Protein AF-A0A552ERA1-F1 (afdb_monomer_lite)

Sequence (92 aa):
MFATDKYLELLKQYPPRPIHNEEDLEMMQEVINRLLDKPQLTVEEREYLNVLGSLIYEYEKNQEPIPDIYGIELLKFILEERNLQKQDLLST

Foldseek 3Di:
DPDDPVLVVLCVVPPDDADDDVVSVVVLVVSLVVQVPDPDHDPSSVVVNVVSVVSNCVVCVPPDPPPPDDDPRVVVVVCVVVVHDPVVPDDD

Structure (mmCIF, N/CA/C/O backbone):
data_AF-A0A552ERA1-F1
#
_entry.id   AF-A0A552ERA1-F1
#
loop_
_atom_site.group_PDB
_atom_site.id
_atom_site.type_symbol
_atom_site.label_atom_id
_atom_site.label_alt_id
_atom_site.label_comp_id
_atom_site.label_asym_id
_atom_site.label_entity_id
_atom_site.label_seq_id
_atom_site.pdbx_PDB_ins_code
_atom_site.Cartn_x
_atom_site.Cartn_y
_atom_site.Cartn_z
_atom_site.occupancy
_atom_site.B_iso_or_equiv
_atom_site.auth_seq_id
_atom_site.auth_comp_id
_atom_site.auth_asym_id
_atom_site.auth_atom_id
_atom_site.pdbx_PDB_model_num
ATOM 1 N N . MET A 1 1 ? 4.798 5.858 -25.758 1.00 51.78 1 MET A N 1
ATOM 2 C CA . MET A 1 1 ? 4.867 4.431 -26.141 1.00 51.78 1 MET A CA 1
ATOM 3 C C . MET A 1 1 ? 4.446 3.666 -24.896 1.00 51.78 1 MET A C 1
ATOM 5 O O . MET A 1 1 ? 5.050 3.905 -23.866 1.00 51.78 1 MET A O 1
ATOM 9 N N . PHE A 1 2 ? 3.331 2.931 -24.931 1.00 61.16 2 PHE A N 1
ATOM 10 C CA . PHE A 1 2 ? 2.589 2.547 -23.714 1.00 61.16 2 PHE A CA 1
ATOM 11 C C . PHE A 1 2 ? 3.144 1.338 -22.944 1.00 61.16 2 PHE A C 1
ATOM 13 O O . PHE A 1 2 ? 2.638 1.050 -21.868 1.00 61.16 2 PHE A O 1
ATOM 20 N N . ALA A 1 3 ? 4.155 0.627 -23.453 1.00 61.41 3 ALA A N 1
ATOM 21 C CA . ALA A 1 3 ? 4.726 -0.498 -22.719 1.00 61.41 3 ALA A CA 1
ATOM 22 C C . ALA A 1 3 ? 6.183 -0.770 -23.116 1.00 61.41 3 ALA A C 1
ATOM 24 O O . ALA A 1 3 ? 6.461 -1.102 -24.268 1.00 61.41 3 ALA A O 1
ATOM 25 N N . THR A 1 4 ? 7.095 -0.638 -22.153 1.00 78.81 4 THR A N 1
ATOM 26 C CA . THR A 1 4 ? 8.446 -1.217 -22.201 1.00 78.81 4 THR A CA 1
ATOM 27 C C . THR A 1 4 ? 8.351 -2.714 -21.882 1.00 78.81 4 THR A C 1
ATOM 29 O O . THR A 1 4 ? 7.478 -3.115 -21.109 1.00 78.81 4 THR A O 1
ATOM 32 N N . ASP A 1 5 ? 9.258 -3.551 -22.397 1.00 83.12 5 ASP A N 1
ATOM 33 C CA . ASP A 1 5 ? 9.277 -4.998 -22.105 1.00 83.12 5 ASP A CA 1
ATOM 34 C C . ASP A 1 5 ? 9.256 -5.294 -20.597 1.00 83.12 5 ASP A C 1
ATOM 36 O O . ASP A 1 5 ? 8.506 -6.153 -20.137 1.00 83.12 5 ASP A O 1
ATOM 40 N N . LYS A 1 6 ? 9.977 -4.488 -19.807 1.00 82.38 6 LYS A N 1
ATOM 41 C CA . LYS A 1 6 ? 10.008 -4.595 -18.344 1.00 82.38 6 LYS A CA 1
ATOM 42 C C . LYS A 1 6 ? 8.638 -4.359 -17.689 1.00 82.38 6 LYS A C 1
ATOM 44 O O . LYS A 1 6 ? 8.295 -5.025 -16.718 1.00 82.38 6 LYS A O 1
ATOM 49 N N . TYR A 1 7 ? 7.835 -3.438 -18.221 1.00 83.88 7 TYR A N 1
ATOM 50 C CA . TYR A 1 7 ? 6.478 -3.194 -17.723 1.00 83.88 7 TYR A CA 1
ATOM 51 C C . TYR A 1 7 ? 5.544 -4.364 -18.063 1.00 83.88 7 TYR A C 1
ATOM 53 O O . TYR A 1 7 ? 4.747 -4.795 -17.233 1.00 83.88 7 TYR A O 1
ATOM 61 N N . LEU A 1 8 ? 5.682 -4.943 -19.261 1.00 86.75 8 LEU A N 1
ATOM 62 C CA . LEU A 1 8 ? 4.920 -6.133 -19.651 1.00 86.75 8 LEU A CA 1
ATOM 63 C C . LEU A 1 8 ? 5.282 -7.357 -18.806 1.00 86.75 8 LEU A C 1
ATOM 65 O O . LEU A 1 8 ? 4.408 -8.168 -18.512 1.00 86.75 8 LEU A O 1
ATOM 69 N N . GLU A 1 9 ? 6.546 -7.507 -18.413 1.00 87.38 9 GLU A N 1
ATOM 70 C CA . GLU A 1 9 ? 6.966 -8.557 -17.482 1.00 87.38 9 GLU A CA 1
ATOM 71 C C . GLU A 1 9 ? 6.297 -8.404 -16.114 1.00 87.38 9 GLU A C 1
ATOM 73 O O . GLU A 1 9 ? 5.787 -9.393 -15.586 1.00 87.38 9 GLU A O 1
ATOM 78 N N . LEU A 1 10 ? 6.206 -7.177 -15.585 1.00 86.06 10 LEU A N 1
ATOM 79 C CA . LEU A 1 10 ? 5.496 -6.901 -14.330 1.00 86.06 10 LEU A CA 1
ATOM 80 C C . LEU A 1 10 ? 4.018 -7.296 -14.423 1.00 86.06 10 LEU A C 1
ATOM 82 O O . LEU A 1 10 ? 3.531 -8.015 -13.555 1.00 86.06 10 LEU A O 1
ATOM 86 N N . LEU A 1 11 ? 3.334 -6.914 -15.507 1.00 86.88 11 LEU A N 1
ATOM 87 C CA . LEU A 1 11 ? 1.927 -7.268 -15.731 1.00 86.88 11 LEU A CA 1
ATOM 88 C C . LEU A 1 11 ? 1.696 -8.777 -15.889 1.00 86.88 11 LEU A C 1
ATOM 90 O O . LEU A 1 11 ? 0.643 -9.285 -15.511 1.00 86.88 11 LEU A O 1
ATOM 94 N N . LYS A 1 12 ? 2.654 -9.507 -16.472 1.00 86.88 12 LYS A N 1
ATOM 95 C CA . LYS A 1 12 ? 2.573 -10.972 -16.591 1.00 86.88 12 LYS A CA 1
ATOM 96 C C . LYS A 1 12 ? 2.803 -11.659 -15.253 1.00 86.88 12 LYS A C 1
ATOM 98 O O . LYS A 1 12 ? 2.164 -12.671 -14.979 1.00 86.88 12 LYS A O 1
ATOM 103 N N . GLN A 1 13 ? 3.735 -11.142 -14.457 1.00 85.75 13 GLN A N 1
ATOM 104 C CA . GLN A 1 13 ? 4.088 -11.721 -13.167 1.00 85.75 13 GLN A CA 1
ATOM 105 C C . GLN A 1 13 ? 3.000 -11.463 -12.123 1.00 85.75 13 GLN A C 1
ATOM 107 O O . GLN A 1 13 ? 2.649 -12.363 -11.363 1.00 85.75 13 GLN A O 1
ATOM 112 N N . TYR A 1 14 ? 2.446 -10.254 -12.128 1.00 83.31 14 TYR A N 1
ATOM 113 C CA . TYR A 1 14 ? 1.397 -9.814 -11.225 1.00 83.31 14 TYR A CA 1
ATOM 114 C C . TYR A 1 14 ? 0.324 -9.110 -12.058 1.00 83.31 14 TYR A C 1
ATOM 116 O O . TYR A 1 14 ? 0.433 -7.923 -12.333 1.00 83.31 14 TYR A O 1
ATOM 124 N N . PRO A 1 15 ? -0.700 -9.822 -12.540 1.00 85.44 15 PRO A N 1
ATOM 125 C CA . PRO A 1 15 ? -1.776 -9.174 -13.272 1.00 85.44 15 PRO A CA 1
ATOM 126 C C . PRO A 1 15 ? -2.624 -8.339 -12.297 1.00 85.44 15 PRO A C 1
ATOM 128 O O . PRO A 1 15 ? -3.201 -8.921 -11.375 1.00 85.44 15 PRO A O 1
ATOM 131 N N . PRO A 1 16 ? -2.739 -7.010 -12.482 1.00 85.75 16 PRO A N 1
ATOM 132 C CA . PRO A 1 16 ? -3.576 -6.181 -11.625 1.00 85.75 16 PRO A CA 1
ATOM 133 C C . PRO A 1 16 ? -5.041 -6.598 -11.775 1.00 85.75 16 PRO A C 1
ATOM 135 O O . PRO A 1 16 ? -5.558 -6.712 -12.890 1.00 85.75 16 PRO A O 1
ATOM 138 N N . ARG A 1 17 ? -5.708 -6.845 -10.649 1.00 86.94 17 ARG A N 1
ATOM 139 C CA . ARG A 1 17 ? -7.130 -7.198 -10.576 1.00 86.94 17 ARG A CA 1
ATOM 140 C C . ARG A 1 17 ? -7.808 -6.346 -9.504 1.00 86.94 17 ARG A C 1
ATOM 142 O O . ARG A 1 17 ? -7.130 -5.973 -8.547 1.00 86.94 17 ARG A O 1
ATOM 149 N N . PRO A 1 18 ? -9.107 -6.037 -9.651 1.00 88.56 18 PRO A N 1
ATOM 150 C CA . PRO A 1 18 ? -9.874 -5.424 -8.575 1.00 88.56 18 PRO A CA 1
ATOM 151 C C . PRO A 1 18 ? -9.784 -6.266 -7.300 1.00 88.56 18 PRO A C 1
ATOM 153 O O . PRO A 1 18 ? -9.785 -7.494 -7.373 1.00 88.56 18 PRO A O 1
ATOM 156 N N . ILE A 1 19 ? -9.703 -5.595 -6.157 1.00 91.81 19 ILE A N 1
ATOM 157 C CA . ILE A 1 19 ? -9.664 -6.227 -4.838 1.00 91.81 19 ILE A CA 1
ATOM 158 C C . ILE A 1 19 ? -11.109 -6.397 -4.367 1.00 91.81 19 ILE A C 1
ATOM 160 O O . ILE A 1 19 ? -11.875 -5.429 -4.366 1.00 91.81 19 ILE A O 1
ATOM 164 N N . HIS A 1 20 ? -11.497 -7.613 -3.985 1.00 89.19 20 HIS A N 1
ATOM 165 C CA . HIS A 1 20 ? -12.859 -7.904 -3.529 1.00 89.19 20 HIS A CA 1
ATOM 166 C C . HIS A 1 20 ? -12.944 -8.263 -2.047 1.00 89.19 20 HIS A C 1
ATOM 168 O O . HIS A 1 20 ? -14.016 -8.141 -1.454 1.00 89.19 20 HIS A O 1
ATOM 174 N N . ASN A 1 21 ? -11.841 -8.710 -1.457 1.00 88.38 21 ASN A N 1
ATOM 175 C CA . ASN A 1 21 ? -11.766 -9.156 -0.074 1.00 88.38 21 ASN A CA 1
ATOM 176 C C . ASN A 1 21 ? -10.393 -8.819 0.535 1.00 88.38 21 ASN A C 1
ATOM 178 O O . ASN A 1 21 ? -9.507 -8.280 -0.128 1.00 88.38 21 ASN A O 1
ATOM 182 N N . GLU A 1 22 ? -10.236 -9.134 1.817 1.00 88.00 22 GLU A N 1
ATOM 183 C CA . GLU A 1 22 ? -9.001 -8.881 2.559 1.00 88.00 22 GLU A CA 1
ATOM 184 C C . GLU A 1 22 ? -7.829 -9.749 2.074 1.00 88.00 22 GLU A C 1
ATOM 186 O O . GLU A 1 22 ? -6.709 -9.260 1.989 1.00 88.00 22 GLU A O 1
ATOM 191 N N . GLU A 1 23 ? -8.083 -10.985 1.634 1.00 90.25 23 GLU A N 1
ATOM 192 C CA . GLU A 1 23 ? -7.053 -11.872 1.066 1.00 90.25 23 GLU A CA 1
ATOM 193 C C . GLU A 1 23 ? -6.442 -11.283 -0.224 1.00 90.25 23 GLU A C 1
ATOM 195 O O . GLU A 1 23 ? -5.226 -11.304 -0.423 1.00 90.25 23 GLU A O 1
ATOM 200 N N . ASP A 1 24 ? -7.271 -10.701 -1.096 1.00 90.12 24 ASP A N 1
ATOM 201 C CA . ASP A 1 24 ? -6.850 -9.993 -2.308 1.00 90.12 24 ASP A CA 1
ATOM 202 C C . ASP A 1 24 ? -5.997 -8.763 -1.964 1.00 90.12 24 ASP A C 1
ATOM 204 O O . ASP A 1 24 ? -5.008 -8.473 -2.649 1.00 90.12 24 ASP A O 1
ATOM 208 N N . LEU A 1 25 ? -6.371 -8.046 -0.897 1.00 91.06 25 LEU A N 1
ATOM 209 C CA . LEU A 1 25 ? -5.637 -6.885 -0.405 1.00 91.06 25 LEU A CA 1
ATOM 210 C C . LEU A 1 25 ? -4.260 -7.303 0.121 1.00 91.06 25 LEU A C 1
ATOM 212 O O . LEU A 1 25 ? -3.258 -6.716 -0.291 1.00 91.06 25 LEU A O 1
ATOM 216 N N . GLU A 1 26 ? -4.193 -8.330 0.968 1.00 91.50 26 GLU A N 1
ATOM 217 C CA . GLU A 1 26 ? -2.942 -8.875 1.506 1.00 91.50 26 GLU A CA 1
ATOM 218 C C . GLU A 1 26 ? -1.996 -9.308 0.380 1.00 91.50 26 GLU A C 1
ATOM 220 O O . GLU A 1 26 ? -0.841 -8.875 0.332 1.00 91.50 26 GLU A O 1
ATOM 225 N N . MET A 1 27 ? -2.496 -10.072 -0.598 1.00 90.62 27 MET A N 1
ATOM 226 C CA . MET A 1 27 ? -1.704 -10.487 -1.761 1.00 90.62 27 MET A CA 1
ATOM 227 C C . MET A 1 27 ? -1.143 -9.288 -2.535 1.00 90.62 27 MET A C 1
ATOM 229 O O . MET A 1 27 ? 0.016 -9.305 -2.965 1.00 90.62 27 MET A O 1
ATOM 233 N N . MET A 1 28 ? -1.938 -8.233 -2.731 1.00 92.25 28 MET A N 1
ATOM 234 C CA . MET A 1 28 ? -1.482 -7.035 -3.435 1.00 92.25 28 MET A CA 1
ATOM 235 C C . MET A 1 28 ? -0.442 -6.254 -2.624 1.00 92.25 28 MET A C 1
ATOM 237 O O . MET A 1 28 ? 0.562 -5.806 -3.188 1.00 92.25 28 MET A O 1
ATOM 241 N N . GLN A 1 29 ? -0.627 -6.140 -1.308 1.00 92.38 29 GLN A N 1
ATOM 242 C CA . GLN A 1 29 ? 0.344 -5.520 -0.406 1.00 92.38 29 GLN A CA 1
ATOM 243 C C . GLN A 1 29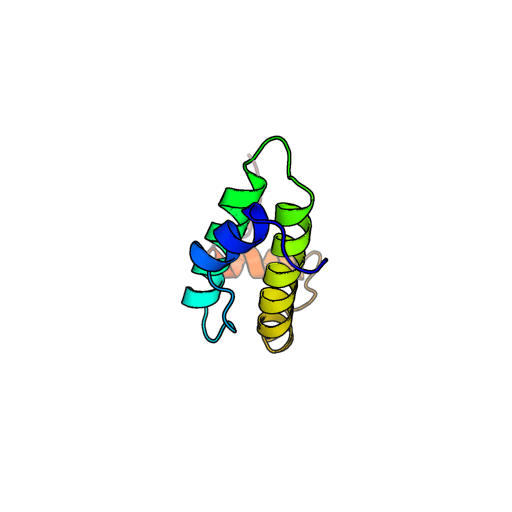 ? 1.682 -6.272 -0.414 1.00 92.38 29 GLN A C 1
ATOM 245 O O . GLN A 1 29 ? 2.736 -5.642 -0.490 1.00 92.38 29 GLN A O 1
ATOM 250 N N . GLU A 1 30 ? 1.678 -7.606 -0.450 1.00 92.56 30 GLU A N 1
ATOM 251 C CA . GLU A 1 30 ? 2.905 -8.401 -0.589 1.00 92.56 30 GLU A CA 1
ATOM 252 C C . GLU A 1 30 ? 3.643 -8.140 -1.910 1.00 92.56 30 GLU A C 1
ATOM 254 O O . GLU A 1 30 ? 4.877 -8.153 -1.962 1.00 92.56 30 GLU A O 1
ATOM 259 N N . VAL A 1 31 ? 2.919 -7.929 -3.012 1.00 91.50 31 VAL A N 1
ATOM 260 C CA . VAL A 1 31 ? 3.531 -7.550 -4.297 1.00 91.50 31 VAL A CA 1
ATOM 261 C C . VAL A 1 31 ? 4.181 -6.173 -4.192 1.00 91.50 31 VAL A C 1
ATOM 263 O O . VAL A 1 31 ? 5.329 -6.013 -4.611 1.00 91.50 3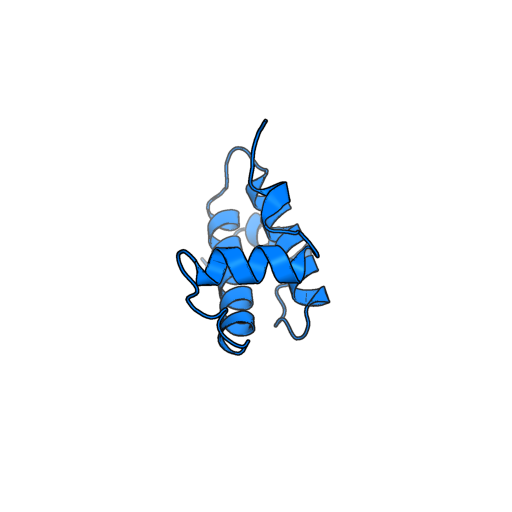1 VAL A O 1
ATOM 266 N N . ILE A 1 32 ? 3.484 -5.197 -3.607 1.00 92.69 32 ILE A N 1
ATOM 267 C CA . ILE A 1 32 ? 4.009 -3.844 -3.394 1.00 92.69 32 ILE A CA 1
ATOM 268 C C . ILE A 1 32 ? 5.263 -3.884 -2.517 1.00 92.69 32 ILE A C 1
ATOM 270 O O . ILE A 1 32 ? 6.286 -3.330 -2.915 1.00 92.69 32 ILE A O 1
ATOM 274 N N . ASN A 1 33 ? 5.230 -4.595 -1.388 1.00 93.06 33 ASN A N 1
ATOM 275 C CA . ASN A 1 33 ? 6.370 -4.722 -0.476 1.00 93.06 33 ASN A CA 1
ATOM 276 C C . ASN A 1 33 ? 7.602 -5.289 -1.195 1.00 93.06 33 ASN A C 1
ATOM 278 O O . ASN A 1 33 ? 8.668 -4.681 -1.166 1.00 93.06 33 ASN A O 1
ATOM 282 N N . ARG A 1 34 ? 7.437 -6.370 -1.970 1.00 90.50 34 ARG A N 1
ATOM 283 C CA . ARG A 1 34 ? 8.530 -6.955 -2.770 1.00 90.50 34 ARG A CA 1
ATOM 284 C C . ARG A 1 34 ? 9.108 -5.999 -3.813 1.00 90.50 34 ARG A C 1
ATOM 286 O O . ARG A 1 34 ? 10.284 -6.104 -4.164 1.00 90.50 34 ARG A O 1
ATOM 293 N N . LEU A 1 35 ? 8.288 -5.110 -4.371 1.00 89.19 35 LEU A N 1
ATOM 294 C CA . LEU A 1 35 ? 8.761 -4.089 -5.305 1.00 89.19 35 LEU A CA 1
ATOM 295 C C . LEU A 1 35 ? 9.529 -2.984 -4.571 1.00 89.19 35 LEU A C 1
ATOM 297 O O . LEU A 1 35 ? 10.570 -2.558 -5.068 1.00 89.19 35 LEU A O 1
ATOM 301 N N . LEU A 1 36 ? 9.049 -2.561 -3.399 1.00 90.38 36 LEU A N 1
ATOM 302 C CA . LEU A 1 36 ? 9.645 -1.507 -2.573 1.00 90.38 36 LEU A CA 1
ATOM 303 C C . LEU A 1 36 ? 10.924 -1.934 -1.842 1.00 90.38 36 LEU A C 1
ATOM 305 O O . LEU A 1 36 ? 11.765 -1.081 -1.573 1.00 90.38 36 LEU A O 1
ATOM 309 N N . ASP A 1 37 ? 11.125 -3.231 -1.603 1.00 92.44 37 ASP A N 1
ATOM 310 C CA . ASP A 1 37 ? 12.367 -3.777 -1.033 1.00 92.44 37 ASP A CA 1
ATOM 311 C C . ASP A 1 37 ? 13.596 -3.567 -1.940 1.00 92.44 37 ASP A C 1
ATOM 313 O O . ASP A 1 37 ? 14.743 -3.766 -1.528 1.00 92.44 37 ASP A O 1
ATOM 317 N N . LYS A 1 38 ? 13.393 -3.161 -3.199 1.00 87.12 38 LYS A N 1
ATOM 318 C CA . LYS A 1 38 ? 14.489 -2.881 -4.129 1.00 87.12 38 LYS A CA 1
ATOM 319 C C . LYS A 1 38 ? 15.161 -1.542 -3.788 1.00 87.12 38 LYS A C 1
ATOM 321 O O . LYS A 1 38 ? 14.480 -0.527 -3.668 1.00 87.12 38 LYS A O 1
ATOM 326 N N . PRO A 1 39 ? 16.507 -1.471 -3.771 1.00 81.81 39 PRO A N 1
ATOM 327 C CA . PRO A 1 39 ? 17.228 -0.239 -3.434 1.00 81.81 39 PRO A CA 1
ATOM 328 C C . PRO A 1 39 ? 17.018 0.892 -4.453 1.00 81.81 39 PRO A C 1
ATOM 330 O O . PRO A 1 39 ? 17.193 2.062 -4.121 1.00 81.81 39 PRO A O 1
ATOM 333 N N . GLN A 1 40 ? 16.672 0.561 -5.702 1.00 88.31 40 GLN A N 1
ATOM 334 C CA . GLN A 1 40 ? 16.308 1.531 -6.731 1.00 88.31 40 GLN A CA 1
ATOM 335 C C . GLN A 1 40 ? 15.143 1.010 -7.566 1.00 88.31 40 GLN A C 1
ATOM 337 O O . GLN A 1 40 ? 15.206 -0.085 -8.124 1.00 88.31 40 GLN A O 1
ATOM 342 N N . LEU A 1 41 ? 14.113 1.844 -7.693 1.00 87.69 41 LEU A N 1
ATOM 343 C CA . LEU A 1 41 ? 12.962 1.595 -8.550 1.00 87.69 41 LEU A CA 1
ATOM 344 C C . LEU A 1 41 ? 13.205 2.178 -9.942 1.00 87.69 41 LEU A C 1
ATOM 346 O O . LEU A 1 41 ? 13.595 3.344 -10.096 1.00 87.69 41 LEU A O 1
ATOM 350 N N . THR A 1 42 ? 12.917 1.381 -10.961 1.00 88.38 42 THR A N 1
ATOM 351 C CA . THR A 1 42 ? 12.826 1.855 -12.346 1.00 88.38 42 THR A CA 1
ATOM 352 C C . THR A 1 42 ? 11.564 2.680 -12.576 1.00 88.38 42 THR A C 1
ATOM 354 O O . THR A 1 42 ? 10.667 2.725 -11.733 1.00 88.38 42 THR A O 1
ATOM 357 N N . VAL A 1 43 ? 11.507 3.389 -13.706 1.00 88.31 43 VAL A N 1
ATOM 358 C CA . VAL A 1 43 ? 10.340 4.207 -14.066 1.00 88.31 43 VAL A CA 1
ATOM 359 C C . VAL A 1 43 ? 9.102 3.321 -14.192 1.00 88.31 43 VAL A C 1
ATOM 361 O O . VAL A 1 43 ? 8.075 3.634 -13.603 1.00 88.31 43 VAL A O 1
ATOM 364 N N . GLU A 1 44 ? 9.243 2.169 -14.840 1.00 88.69 44 GLU A N 1
ATOM 365 C CA . GLU A 1 44 ? 8.179 1.188 -15.045 1.00 88.69 44 GLU A CA 1
ATOM 366 C C . GLU A 1 44 ? 7.645 0.631 -13.722 1.00 88.69 44 GLU A C 1
ATOM 368 O O . GLU A 1 44 ? 6.439 0.486 -13.551 1.00 88.69 44 GLU A O 1
ATOM 373 N N . GLU A 1 45 ? 8.530 0.343 -12.762 1.00 88.88 45 GLU A N 1
ATOM 374 C CA . GLU A 1 45 ? 8.124 -0.134 -11.434 1.00 88.88 45 GLU A CA 1
ATOM 375 C C . GLU A 1 45 ? 7.372 0.949 -10.658 1.00 88.88 45 GLU A C 1
ATOM 377 O O . GLU A 1 45 ? 6.377 0.642 -10.009 1.00 88.88 45 GLU A O 1
ATOM 382 N N . ARG A 1 46 ? 7.790 2.219 -10.757 1.00 90.44 46 ARG A N 1
ATOM 383 C CA . ARG A 1 46 ? 7.060 3.342 -10.145 1.00 90.44 46 ARG A CA 1
ATOM 384 C C . ARG A 1 46 ? 5.677 3.529 -10.763 1.00 90.44 46 ARG A C 1
ATOM 386 O O . ARG A 1 46 ? 4.705 3.716 -10.039 1.00 90.44 46 ARG A O 1
ATOM 393 N N . GLU A 1 47 ? 5.580 3.468 -12.087 1.00 91.06 47 GLU A N 1
ATOM 394 C CA . GLU A 1 47 ? 4.298 3.556 -12.790 1.00 91.06 47 GLU A CA 1
ATOM 395 C C . GLU A 1 47 ? 3.378 2.391 -12.424 1.00 91.06 47 GLU A C 1
ATOM 397 O O . GLU A 1 47 ? 2.188 2.590 -12.190 1.00 91.06 47 GLU A O 1
ATOM 402 N N . TYR A 1 48 ? 3.927 1.184 -12.310 1.00 91.88 48 TYR A N 1
ATOM 403 C CA . TYR A 1 48 ? 3.173 0.008 -11.903 1.00 91.88 48 TYR A CA 1
ATOM 404 C C . TYR A 1 48 ? 2.695 0.091 -10.443 1.00 91.88 48 TYR A C 1
ATOM 406 O O . TYR A 1 48 ? 1.534 -0.203 -10.161 1.00 91.88 48 TYR A O 1
ATOM 414 N N . LEU A 1 49 ? 3.536 0.582 -9.528 1.00 92.94 49 LEU A N 1
ATOM 415 C CA . LEU A 1 49 ? 3.156 0.844 -8.135 1.00 92.94 49 LEU A CA 1
ATOM 416 C C . LEU A 1 49 ? 1.993 1.838 -8.025 1.00 92.94 49 LEU A C 1
ATOM 418 O O . LEU A 1 49 ? 1.105 1.633 -7.203 1.00 92.94 49 LEU A O 1
ATOM 422 N N . ASN A 1 50 ? 1.945 2.866 -8.878 1.00 93.06 50 ASN A N 1
ATOM 423 C CA . ASN A 1 50 ? 0.816 3.802 -8.903 1.00 93.06 50 ASN A CA 1
ATOM 424 C C . ASN A 1 50 ? -0.503 3.115 -9.295 1.00 93.06 50 ASN A C 1
ATOM 426 O O . ASN A 1 50 ? -1.554 3.436 -8.738 1.00 93.06 50 ASN A O 1
ATOM 430 N N . VAL A 1 51 ? -0.458 2.161 -10.233 1.00 93.00 51 VAL A N 1
ATOM 431 C CA . VAL A 1 51 ? -1.638 1.373 -10.624 1.00 93.00 51 VAL A CA 1
ATOM 432 C C . VAL A 1 51 ? -2.110 0.513 -9.455 1.00 93.00 51 VAL A C 1
ATOM 434 O O . VAL A 1 51 ? -3.288 0.557 -9.112 1.00 93.00 51 VAL A O 1
ATOM 437 N N . LEU A 1 52 ? -1.198 -0.215 -8.804 1.00 93.12 52 LEU A N 1
ATOM 438 C CA . LEU A 1 52 ? -1.536 -1.047 -7.646 1.00 93.12 52 LEU A CA 1
ATOM 439 C C . LEU A 1 52 ? -2.087 -0.219 -6.479 1.00 93.12 52 LEU A C 1
ATOM 441 O O . LEU A 1 52 ? -3.115 -0.570 -5.907 1.00 93.12 52 LEU A O 1
ATOM 445 N N . GLY A 1 53 ? -1.468 0.924 -6.175 1.00 92.38 53 GLY A N 1
ATOM 446 C CA . GLY A 1 53 ? -1.954 1.834 -5.137 1.00 92.38 53 GLY A CA 1
ATOM 447 C C . GLY A 1 53 ? -3.352 2.385 -5.429 1.00 92.38 53 GLY A C 1
ATOM 448 O O . GLY A 1 53 ? -4.146 2.562 -4.510 1.00 92.38 53 GLY A O 1
ATOM 449 N N . SER A 1 54 ? -3.692 2.594 -6.705 1.00 93.19 54 SER A N 1
ATOM 450 C CA . SER A 1 54 ? -5.039 3.031 -7.096 1.00 93.19 54 SER A CA 1
ATOM 451 C C . SER A 1 54 ? -6.101 1.959 -6.822 1.00 93.19 54 SER A C 1
ATOM 453 O O . SER A 1 54 ? -7.210 2.302 -6.424 1.00 93.19 54 SER A O 1
ATOM 455 N N . LEU A 1 55 ? -5.760 0.675 -6.986 1.00 92.75 55 LEU A N 1
ATOM 456 C CA . LEU A 1 55 ? -6.663 -0.450 -6.704 1.00 92.75 55 LEU A CA 1
ATOM 457 C C . LEU A 1 55 ? -6.905 -0.623 -5.201 1.00 92.75 55 LEU A C 1
ATOM 459 O O . LEU A 1 55 ? -8.044 -0.826 -4.787 1.00 92.75 55 LEU A O 1
ATOM 463 N N . ILE A 1 56 ? -5.852 -0.485 -4.388 1.00 91.94 56 ILE A N 1
ATOM 464 C CA . ILE A 1 56 ? -5.969 -0.477 -2.921 1.00 91.94 56 ILE A CA 1
ATOM 465 C C . ILE A 1 56 ? -6.862 0.677 -2.470 1.00 91.94 56 ILE A C 1
ATOM 467 O O . ILE A 1 56 ? -7.817 0.460 -1.732 1.00 91.94 56 ILE A O 1
ATOM 471 N N . TYR A 1 57 ? -6.614 1.885 -2.980 1.00 91.44 57 TYR A N 1
ATOM 472 C CA . TYR A 1 57 ? -7.432 3.049 -2.652 1.00 91.44 57 TYR A CA 1
ATOM 473 C C . TYR A 1 57 ? -8.910 2.853 -3.022 1.00 91.44 57 TYR A C 1
ATOM 475 O O . TYR A 1 57 ? -9.792 3.212 -2.246 1.00 91.44 57 TYR A O 1
ATOM 483 N N . GLU A 1 58 ? -9.202 2.287 -4.196 1.00 91.50 58 GLU A N 1
ATOM 484 C CA . GLU A 1 58 ? -10.577 2.004 -4.623 1.00 91.50 58 GLU A CA 1
ATOM 485 C C . GLU A 1 58 ? -11.290 1.024 -3.680 1.00 91.50 58 GLU A C 1
ATOM 487 O O . GLU A 1 58 ? -12.467 1.223 -3.365 1.00 91.50 58 GLU A O 1
ATOM 492 N N . TYR A 1 59 ? -10.577 0.006 -3.198 1.00 90.00 59 TYR A N 1
ATOM 493 C CA . TYR A 1 59 ? -11.092 -0.947 -2.219 1.00 90.00 59 TYR A CA 1
ATOM 494 C C . TYR A 1 59 ? -11.332 -0.300 -0.851 1.00 90.00 59 TYR A C 1
ATOM 496 O O . TYR A 1 59 ? -12.444 -0.363 -0.324 1.00 90.00 59 TYR A O 1
ATOM 504 N N . GLU A 1 60 ? -10.320 0.370 -0.300 1.00 88.69 60 GLU A N 1
ATOM 505 C CA . GLU A 1 60 ? -10.356 0.966 1.041 1.00 88.69 60 GLU A CA 1
ATOM 506 C C . GLU A 1 60 ? -11.353 2.118 1.148 1.00 88.69 60 GLU A C 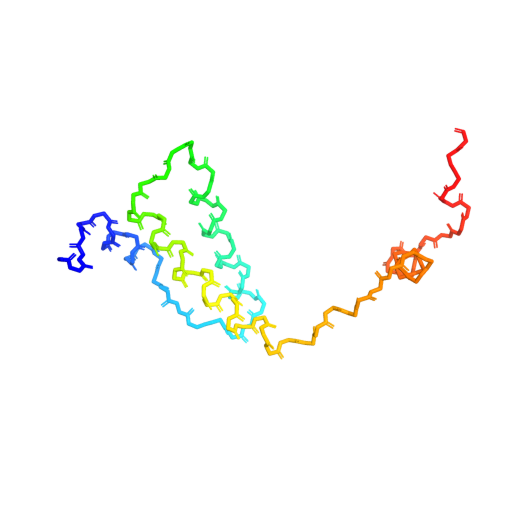1
ATOM 508 O O . GLU A 1 60 ? -11.976 2.301 2.188 1.00 88.69 60 GLU A O 1
ATOM 513 N N . LYS A 1 61 ? -11.574 2.871 0.064 1.00 86.94 61 LYS A N 1
ATOM 514 C CA . LYS A 1 61 ? -12.527 3.989 0.040 1.00 86.94 61 LYS A CA 1
ATOM 515 C C . LYS A 1 61 ? -13.949 3.582 0.447 1.00 86.94 61 LYS A C 1
ATOM 517 O O . LYS A 1 61 ? -14.701 4.429 0.926 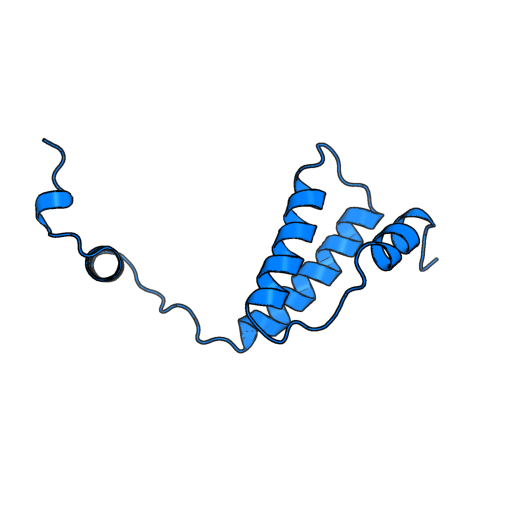1.00 86.94 61 LYS A O 1
ATOM 522 N N . ASN A 1 62 ? -14.332 2.330 0.204 1.00 77.56 62 ASN A N 1
ATOM 523 C CA . ASN A 1 62 ? -15.662 1.814 0.533 1.00 77.56 62 ASN A CA 1
ATOM 524 C C . ASN A 1 62 ? -15.709 1.097 1.892 1.00 77.56 62 ASN A C 1
ATOM 526 O O . ASN A 1 62 ? -16.798 0.723 2.326 1.00 77.56 62 ASN A O 1
ATOM 530 N N . GLN A 1 63 ? -14.560 0.892 2.541 1.00 77.44 63 GLN A N 1
ATOM 531 C CA . GLN A 1 63 ? -14.487 0.344 3.892 1.00 77.44 63 GLN A CA 1
ATOM 532 C C . GLN A 1 63 ? -14.843 1.437 4.906 1.00 77.44 63 GLN A C 1
ATOM 534 O O . GLN A 1 63 ? -14.649 2.627 4.640 1.00 77.44 63 GLN A O 1
ATOM 539 N N . GLU A 1 64 ? -15.407 1.053 6.057 1.00 64.94 64 GLU A N 1
ATOM 540 C CA . GLU A 1 64 ? -15.701 2.025 7.112 1.00 64.94 64 GLU A CA 1
ATOM 541 C C . GLU A 1 64 ? -14.411 2.775 7.482 1.00 64.94 64 GLU A C 1
ATOM 543 O O . GLU A 1 64 ? -13.389 2.138 7.751 1.00 64.9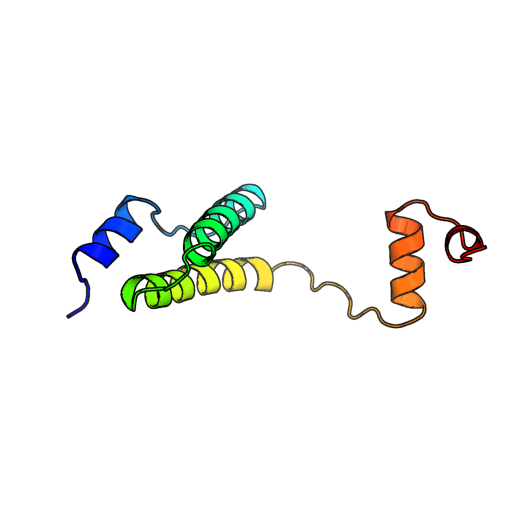4 64 GLU A O 1
ATOM 548 N N . PRO A 1 65 ? -14.422 4.120 7.477 1.00 62.72 65 PRO A N 1
ATOM 549 C CA . PRO A 1 65 ? -13.253 4.878 7.880 1.00 62.72 65 PRO A CA 1
ATOM 550 C C . PRO A 1 65 ? -12.898 4.494 9.313 1.00 62.72 65 PRO A C 1
ATOM 552 O O . PRO A 1 65 ? -13.770 4.489 10.187 1.00 62.72 65 PRO A O 1
ATOM 555 N N . ILE A 1 66 ? -11.616 4.205 9.556 1.00 64.06 66 ILE A N 1
ATOM 556 C CA . ILE A 1 66 ? -11.098 4.092 10.920 1.00 64.06 66 ILE A CA 1
ATOM 557 C C . ILE A 1 66 ? -11.506 5.389 11.626 1.00 64.06 66 ILE A C 1
ATOM 559 O O . ILE A 1 66 ? -11.174 6.468 11.121 1.00 64.06 66 ILE A O 1
ATOM 563 N N . PRO A 1 67 ? -12.264 5.318 12.735 1.00 64.00 67 PRO A N 1
ATOM 564 C CA . PRO A 1 67 ? -12.681 6.514 13.434 1.00 64.00 67 PRO A CA 1
ATOM 565 C C . PRO A 1 67 ? -11.439 7.331 13.774 1.00 64.00 67 PRO A C 1
ATOM 567 O O . PRO A 1 67 ? -10.442 6.783 14.243 1.00 64.00 67 PRO A O 1
ATOM 570 N N . ASP A 1 68 ? -11.505 8.633 13.527 1.00 67.19 68 ASP A N 1
ATOM 571 C CA . ASP A 1 68 ? -10.467 9.603 13.862 1.00 67.19 68 ASP A CA 1
ATOM 572 C C . ASP A 1 68 ? -10.357 9.720 15.402 1.00 67.19 68 ASP A C 1
ATOM 574 O O . ASP A 1 68 ? -10.829 10.676 16.018 1.00 67.19 68 ASP A O 1
ATOM 578 N N . ILE A 1 69 ? -9.806 8.688 16.054 1.00 77.06 69 ILE A N 1
ATOM 579 C CA . ILE A 1 69 ? -9.631 8.605 17.506 1.00 77.06 69 ILE A CA 1
ATOM 580 C C . ILE A 1 69 ? -8.261 9.141 17.897 1.00 77.06 69 ILE A C 1
ATOM 582 O O . ILE A 1 69 ? -7.216 8.685 17.433 1.00 77.06 69 ILE A O 1
ATOM 586 N N . TYR A 1 70 ? -8.263 10.103 18.814 1.00 81.12 70 TYR A N 1
ATOM 587 C CA . TYR A 1 70 ? -7.056 10.772 19.285 1.00 81.12 70 TYR A CA 1
ATOM 588 C C . TYR A 1 70 ? -6.980 10.764 20.814 1.00 81.12 70 TYR A C 1
ATOM 590 O O . TYR A 1 70 ? -7.974 10.602 21.527 1.00 81.12 70 TYR A O 1
ATOM 598 N N . GLY A 1 71 ? -5.769 10.957 21.341 1.00 84.25 71 GLY A N 1
ATOM 599 C CA . GLY A 1 71 ? -5.531 11.134 22.772 1.00 84.25 71 GLY A CA 1
ATOM 600 C C . GLY A 1 71 ? -6.073 9.982 23.625 1.00 84.25 71 GLY A C 1
ATOM 601 O O . GLY A 1 71 ? -5.675 8.830 23.468 1.00 84.25 71 GLY A O 1
ATOM 602 N N . ILE A 1 72 ? -6.968 10.302 24.561 1.00 84.94 72 ILE A N 1
ATOM 603 C CA . ILE A 1 72 ? -7.502 9.334 25.532 1.00 84.94 72 ILE A CA 1
ATOM 604 C C . ILE A 1 72 ? -8.388 8.278 24.855 1.00 84.94 72 ILE A C 1
ATOM 606 O O . ILE A 1 72 ? -8.435 7.144 25.327 1.00 84.94 72 ILE A O 1
ATOM 610 N N . GLU A 1 73 ? -9.080 8.620 23.769 1.00 84.12 73 GLU A N 1
ATOM 611 C CA . GLU A 1 73 ? -9.942 7.674 23.048 1.00 84.12 73 GLU A CA 1
ATOM 612 C C . GLU A 1 73 ? -9.113 6.615 22.324 1.00 84.12 73 GLU A C 1
ATOM 614 O O . GLU A 1 73 ? -9.394 5.428 22.466 1.00 84.12 73 GLU A O 1
ATOM 619 N N . LEU A 1 74 ? -8.012 7.025 21.684 1.00 85.25 74 LEU A N 1
ATOM 620 C CA . LEU A 1 74 ? -7.033 6.100 21.111 1.00 85.25 74 LEU A CA 1
ATOM 621 C C . LEU A 1 74 ? -6.425 5.179 22.179 1.00 85.25 74 LEU A C 1
ATOM 623 O O . LEU A 1 74 ? -6.313 3.974 21.972 1.00 85.25 74 LEU A O 1
ATOM 627 N N . LEU A 1 75 ? -6.063 5.727 23.345 1.00 86.25 75 LEU A N 1
ATOM 628 C CA . LEU A 1 75 ? -5.525 4.927 24.450 1.00 86.25 75 LEU A CA 1
ATOM 629 C C . LEU A 1 75 ? -6.534 3.891 24.961 1.00 86.25 75 LEU A C 1
ATOM 631 O O . LEU A 1 75 ? -6.150 2.753 25.211 1.00 86.25 75 LEU A O 1
ATOM 635 N N . LYS A 1 76 ? -7.811 4.261 25.113 1.00 84.81 76 LYS A N 1
ATOM 636 C CA . LYS A 1 76 ? -8.870 3.327 25.530 1.00 84.81 76 LYS A CA 1
ATOM 637 C C . LYS A 1 76 ? -9.069 2.212 24.510 1.00 84.81 76 LYS A C 1
ATOM 639 O O . LYS A 1 76 ? -9.083 1.056 24.909 1.00 84.81 76 LYS A O 1
ATOM 644 N N . PHE A 1 77 ? -9.138 2.559 23.226 1.00 85.00 77 PHE A N 1
ATOM 645 C CA . PHE A 1 77 ? -9.259 1.589 22.142 1.00 85.00 77 PHE A CA 1
ATOM 646 C C . PHE A 1 77 ? -8.109 0.573 22.161 1.00 85.00 77 PHE A C 1
ATOM 648 O O . PHE A 1 77 ? -8.341 -0.628 22.153 1.00 85.00 77 PHE A O 1
ATOM 655 N N . ILE A 1 78 ? -6.863 1.041 22.293 1.00 85.31 78 ILE A N 1
ATOM 656 C CA . ILE A 1 78 ? -5.688 0.161 22.376 1.00 85.31 78 ILE A CA 1
ATOM 657 C C . ILE A 1 78 ? -5.739 -0.749 23.612 1.00 85.31 78 ILE A C 1
ATOM 659 O O . ILE A 1 78 ? -5.342 -1.912 23.522 1.00 85.31 78 ILE A O 1
ATOM 663 N N . LEU A 1 79 ? -6.183 -0.231 24.765 1.00 89.56 79 LEU A N 1
ATOM 664 C CA . LEU A 1 79 ? -6.332 -1.036 25.980 1.00 89.56 79 LEU A CA 1
ATOM 665 C C . LEU A 1 79 ? -7.390 -2.135 25.797 1.00 89.56 79 LEU A C 1
ATOM 667 O O . LEU A 1 79 ? -7.149 -3.271 26.195 1.00 89.56 79 LEU A O 1
ATOM 671 N N . GLU A 1 80 ? -8.527 -1.813 25.180 1.00 87.94 80 GLU A N 1
ATOM 672 C CA . GLU A 1 80 ? -9.622 -2.755 24.919 1.00 87.94 80 GLU A CA 1
ATOM 673 C C . GLU A 1 80 ? -9.218 -3.831 23.902 1.00 87.94 80 GLU A C 1
ATOM 675 O O . GLU A 1 80 ? -9.281 -5.017 24.220 1.00 87.94 80 GLU A O 1
ATOM 680 N N . GLU A 1 81 ? -8.697 -3.435 22.738 1.00 86.56 81 GLU A N 1
ATOM 681 C CA . GLU A 1 81 ? -8.262 -4.351 21.671 1.00 86.56 81 GLU A CA 1
ATOM 682 C C . GLU A 1 81 ? -7.189 -5.343 22.135 1.00 86.56 81 GLU A C 1
ATOM 684 O O . GLU A 1 81 ? -7.156 -6.500 2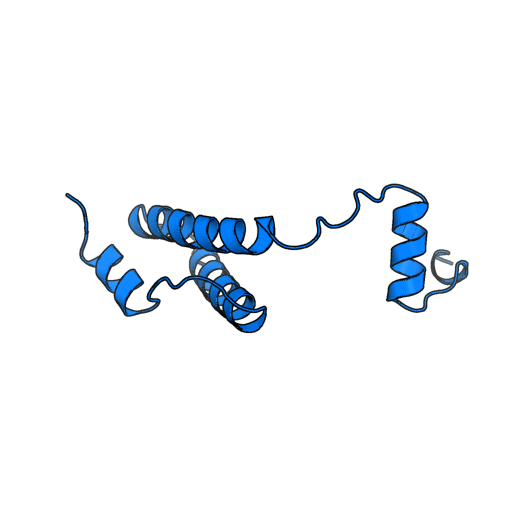1.716 1.00 86.56 81 GLU A O 1
ATOM 689 N N . ARG A 1 82 ? -6.291 -4.905 23.024 1.00 88.06 82 ARG A N 1
ATOM 690 C CA . ARG A 1 82 ? -5.183 -5.733 23.523 1.00 88.06 82 ARG A CA 1
ATOM 691 C C . ARG A 1 82 ? -5.452 -6.378 24.881 1.00 88.06 82 ARG A C 1
ATOM 693 O O . ARG A 1 82 ? -4.545 -7.008 25.420 1.00 88.06 82 ARG A O 1
ATOM 700 N N . ASN A 1 83 ? -6.662 -6.242 25.435 1.00 86.44 83 ASN A N 1
ATOM 701 C CA . ASN A 1 83 ? -7.007 -6.689 26.793 1.00 86.44 83 ASN A CA 1
ATOM 702 C C . ASN A 1 83 ? -6.008 -6.212 27.871 1.00 86.44 83 ASN A C 1
ATOM 704 O O . ASN A 1 83 ? -5.688 -6.936 28.815 1.00 86.44 83 ASN A O 1
ATOM 708 N N . LEU A 1 84 ? -5.502 -4.988 27.728 1.00 88.81 84 LEU A N 1
ATOM 709 C CA . LEU A 1 84 ? -4.562 -4.370 28.657 1.00 88.81 84 LEU A CA 1
ATOM 710 C C . LEU A 1 84 ? -5.308 -3.582 29.736 1.00 88.81 84 LEU A C 1
ATOM 712 O O . LEU A 1 84 ? -6.365 -2.990 29.510 1.00 88.81 84 LEU A O 1
ATOM 716 N N . GLN A 1 85 ? -4.729 -3.519 30.927 1.00 86.31 85 GLN A N 1
ATOM 717 C CA . GLN A 1 85 ? -5.213 -2.697 32.025 1.00 86.31 85 GLN A CA 1
ATOM 718 C C . GLN A 1 85 ? -4.417 -1.394 32.136 1.00 86.31 85 GLN A C 1
ATOM 720 O O . GLN A 1 85 ? -3.275 -1.281 31.707 1.00 86.31 85 GLN A O 1
ATOM 725 N N . LYS A 1 86 ? -5.008 -0.378 32.780 1.00 82.25 86 LYS A N 1
ATOM 726 C CA . LYS A 1 86 ? -4.367 0.942 32.972 1.00 82.25 86 LYS A CA 1
ATOM 727 C C . LYS A 1 86 ? -2.995 0.862 33.651 1.00 82.25 86 LYS A C 1
ATOM 729 O O . LYS A 1 86 ? -2.153 1.720 33.421 1.00 82.25 86 LYS A O 1
ATOM 734 N N . GLN A 1 87 ? -2.796 -0.144 34.497 1.00 84.00 87 GLN A N 1
ATOM 735 C CA . GLN A 1 87 ? -1.534 -0.401 35.190 1.00 84.00 87 GLN A CA 1
ATOM 736 C C . GLN A 1 87 ? -0.411 -0.851 34.248 1.00 84.00 87 GLN A C 1
ATOM 738 O O . GLN A 1 87 ? 0.746 -0.570 34.531 1.00 84.00 87 GLN A O 1
ATOM 743 N N . ASP A 1 88 ? -0.746 -1.453 33.105 1.00 82.56 88 ASP A N 1
ATOM 744 C CA . ASP A 1 88 ? 0.229 -1.901 32.103 1.00 82.56 88 ASP A CA 1
ATOM 745 C C . ASP A 1 88 ? 0.836 -0.724 31.318 1.00 82.56 88 ASP A C 1
ATOM 747 O O . ASP A 1 88 ? 1.810 -0.887 30.590 1.00 82.56 88 ASP A O 1
ATOM 751 N N . LEU A 1 89 ? 0.278 0.484 31.479 1.00 82.12 89 LEU A N 1
ATOM 752 C CA . LEU A 1 89 ? 0.822 1.726 30.921 1.00 82.12 89 LEU A CA 1
ATOM 753 C C . LEU A 1 89 ? 1.884 2.375 31.821 1.00 82.12 89 LEU A C 1
ATOM 755 O O . LEU A 1 89 ? 2.476 3.385 31.440 1.00 82.12 89 LEU A O 1
ATOM 759 N N . LEU A 1 90 ? 2.096 1.848 33.028 1.00 83.56 90 LEU A N 1
ATOM 760 C CA . LEU A 1 90 ? 3.081 2.363 33.967 1.00 83.56 90 LEU A CA 1
ATOM 761 C C . LEU A 1 90 ? 4.395 1.600 33.777 1.00 83.56 90 LEU A C 1
ATOM 763 O O . LEU A 1 90 ? 4.494 0.427 34.126 1.00 83.56 90 LEU A O 1
ATOM 767 N N . SER A 1 91 ? 5.420 2.272 33.257 1.00 71.81 91 SER A N 1
ATOM 768 C CA . SER A 1 91 ? 6.788 1.756 33.324 1.00 71.81 91 SER A CA 1
ATOM 769 C C . SER A 1 91 ? 7.308 1.936 34.751 1.00 71.81 91 SER A C 1
ATOM 771 O O . SER A 1 91 ? 7.447 3.072 35.207 1.00 71.81 91 SER A O 1
ATOM 773 N N . THR A 1 92 ? 7.554 0.833 35.461 1.00 58.81 92 THR A N 1
ATOM 774 C CA . THR A 1 92 ? 8.330 0.820 36.718 1.00 58.81 92 THR A CA 1
ATOM 775 C C . THR A 1 92 ? 9.769 1.256 36.512 1.00 58.81 92 THR A C 1
ATOM 777 O O . THR A 1 92 ? 10.347 0.868 35.470 1.00 58.81 92 THR A O 1
#

Organism: NCBI:txid2486254

Radius of gyration: 19.33 Å; chains: 1; bounding box: 33×23×63 Å

Secondary structure (DSSP, 8-state):
----HHHHHHHHHS------SHHHHHHHHHHHHHHHTSSS--HHHHHHHHHHHHHHHHHHTTSPPPP---HHHHHHHHHHHTT--GGGG---

pLDDT: mean 84.98, std 8.77, range [51.78, 93.19]